Protein AF-A0A9J5W6U7-F1 (afdb_monomer_lite)

pLDDT: mean 76.3, std 18.85, range [38.78, 94.88]

Radius of gyration: 14.98 Å; chains: 1; bounding box: 28×40×34 Å

Structure (mmCIF, N/CA/C/O backbone):
data_AF-A0A9J5W6U7-F1
#
_entry.id   AF-A0A9J5W6U7-F1
#
loop_
_atom_site.group_PDB
_atom_site.id
_atom_site.type_symbol
_atom_site.label_atom_id
_atom_site.label_alt_id
_atom_site.label_comp_id
_atom_site.label_asym_id
_atom_site.label_entity_id
_atom_site.label_seq_id
_atom_site.pdbx_PDB_ins_code
_atom_site.Cartn_x
_atom_site.Cartn_y
_atom_site.Cartn_z
_atom_site.occupancy
_atom_site.B_iso_or_equiv
_atom_site.auth_seq_id
_atom_site.auth_comp_id
_atom_site.auth_asym_id
_atom_site.auth_atom_id
_atom_site.pdbx_PDB_model_num
ATOM 1 N N . MET A 1 1 ? 1.350 13.305 14.750 1.00 52.69 1 MET A N 1
ATOM 2 C CA . MET A 1 1 ? 0.993 14.728 14.522 1.00 52.69 1 MET A CA 1
ATOM 3 C C . MET A 1 1 ? 2.092 15.481 13.764 1.00 52.69 1 MET A C 1
ATOM 5 O O . MET A 1 1 ? 1.786 16.046 12.726 1.00 52.69 1 MET A O 1
ATOM 9 N N . VAL A 1 2 ? 3.366 15.421 14.181 1.00 38.78 2 VAL A N 1
ATOM 10 C CA . VAL A 1 2 ? 4.496 16.073 13.467 1.00 38.78 2 VAL A CA 1
ATOM 11 C C . VAL A 1 2 ? 4.754 15.476 12.076 1.00 38.78 2 VAL A C 1
ATOM 13 O O . VAL A 1 2 ? 4.885 16.210 11.104 1.00 38.78 2 VAL A O 1
ATOM 16 N N . ILE A 1 3 ? 4.717 14.145 11.957 1.00 43.97 3 ILE A N 1
ATOM 17 C CA . ILE A 1 3 ? 4.875 13.444 10.671 1.00 43.97 3 ILE A CA 1
ATOM 18 C C . ILE A 1 3 ? 3.741 13.813 9.701 1.00 43.97 3 ILE A C 1
ATOM 20 O O . ILE A 1 3 ? 3.991 14.069 8.533 1.00 43.97 3 ILE A O 1
ATOM 24 N N . LEU A 1 4 ? 2.509 13.956 10.196 1.00 44.91 4 LEU A N 1
ATOM 25 C CA . LEU A 1 4 ? 1.348 14.323 9.381 1.00 44.91 4 LEU A CA 1
ATOM 26 C C . LEU A 1 4 ? 1.482 15.738 8.781 1.00 44.91 4 LEU A C 1
ATOM 28 O O . LEU A 1 4 ? 1.204 15.929 7.603 1.00 44.91 4 LEU A O 1
ATOM 32 N N . ASN A 1 5 ? 1.987 16.710 9.549 1.00 42.62 5 ASN A N 1
ATOM 33 C CA . ASN A 1 5 ? 2.237 18.072 9.052 1.00 42.62 5 ASN A CA 1
ATOM 34 C C . ASN A 1 5 ? 3.455 18.171 8.121 1.00 42.62 5 ASN A C 1
ATOM 36 O O . ASN A 1 5 ? 3.476 19.020 7.228 1.00 42.62 5 ASN A O 1
ATOM 40 N N . MET A 1 6 ? 4.454 17.304 8.298 1.00 44.88 6 MET A N 1
ATOM 41 C CA . MET A 1 6 ? 5.582 17.185 7.369 1.00 44.88 6 MET A CA 1
ATOM 42 C C . MET A 1 6 ? 5.128 16.579 6.031 1.00 44.88 6 MET A C 1
ATOM 44 O O . MET A 1 6 ? 5.527 17.057 4.973 1.00 44.88 6 MET A O 1
ATOM 48 N N . LEU A 1 7 ? 4.220 15.599 6.079 1.00 49.00 7 LEU A N 1
ATOM 49 C CA . LEU A 1 7 ? 3.633 14.941 4.909 1.00 49.00 7 LEU A CA 1
ATOM 50 C C . LEU A 1 7 ? 2.658 15.849 4.138 1.00 49.00 7 LEU A C 1
ATOM 52 O O . LEU A 1 7 ? 2.702 15.866 2.912 1.00 49.00 7 LEU A O 1
ATOM 56 N N . ILE A 1 8 ? 1.848 16.666 4.825 1.00 53.81 8 ILE A N 1
ATOM 57 C CA . ILE A 1 8 ? 0.977 17.673 4.183 1.00 53.81 8 ILE A CA 1
ATOM 58 C C . ILE A 1 8 ? 1.811 18.774 3.505 1.00 53.81 8 ILE A C 1
ATOM 60 O O . ILE A 1 8 ? 1.503 19.186 2.387 1.00 53.81 8 ILE A O 1
ATOM 64 N N . ASN A 1 9 ? 2.906 19.221 4.132 1.00 41.72 9 ASN A N 1
ATOM 65 C CA . ASN A 1 9 ? 3.801 20.207 3.516 1.00 41.72 9 ASN A CA 1
ATOM 66 C C . ASN A 1 9 ? 4.562 19.652 2.304 1.00 41.72 9 ASN A C 1
ATOM 68 O O . ASN A 1 9 ? 4.786 20.399 1.353 1.00 41.72 9 ASN A O 1
ATOM 72 N N . LEU A 1 10 ? 4.928 18.363 2.300 1.00 48.88 10 LEU A N 1
ATOM 73 C CA . LEU A 1 10 ? 5.483 17.719 1.105 1.00 48.88 10 LEU A CA 1
ATOM 74 C C . LEU A 1 10 ? 4.435 17.573 -0.007 1.00 48.88 10 LEU A C 1
ATOM 76 O O . LEU A 1 10 ? 4.761 17.805 -1.168 1.00 48.88 10 LEU A O 1
ATOM 80 N N . ALA A 1 11 ? 3.183 17.252 0.337 1.00 51.25 11 ALA A N 1
ATOM 81 C CA . ALA A 1 11 ? 2.092 17.154 -0.632 1.00 51.25 11 ALA A CA 1
ATOM 82 C C . ALA A 1 11 ? 1.813 18.498 -1.332 1.00 51.25 11 ALA A C 1
ATOM 84 O O . ALA A 1 11 ? 1.666 18.524 -2.548 1.00 51.25 11 ALA A O 1
ATOM 85 N N . CYS A 1 12 ? 1.834 19.621 -0.600 1.00 47.53 12 CYS A N 1
ATOM 86 C CA . CYS A 1 12 ? 1.645 20.957 -1.185 1.00 47.53 12 CYS A CA 1
ATOM 87 C C . CYS A 1 12 ? 2.841 21.460 -2.014 1.00 47.53 12 CYS A C 1
ATOM 89 O O . CYS A 1 12 ? 2.647 22.238 -2.944 1.00 47.53 12 CYS A O 1
ATOM 91 N N . LYS A 1 13 ? 4.080 21.055 -1.697 1.00 47.09 13 LYS A N 1
ATOM 92 C CA . LYS A 1 13 ? 5.281 21.538 -2.410 1.00 47.09 13 LYS A CA 1
ATOM 93 C C . LYS A 1 13 ? 5.584 20.804 -3.719 1.00 47.09 13 LYS A C 1
ATOM 95 O O . LYS A 1 13 ? 6.405 21.295 -4.486 1.00 47.09 13 LYS A O 1
ATOM 100 N N . GLN A 1 14 ? 4.928 19.675 -3.989 1.00 46.00 14 GLN A N 1
ATOM 101 C CA . GLN A 1 14 ? 5.186 18.839 -5.169 1.00 46.00 14 GLN A CA 1
ATOM 102 C C . GLN A 1 14 ? 4.000 18.783 -6.154 1.00 46.00 14 GLN A C 1
ATOM 104 O O . GLN A 1 14 ? 3.923 17.865 -6.972 1.00 46.00 14 GLN A O 1
ATOM 109 N N . CYS A 1 15 ? 3.078 19.751 -6.091 1.00 47.06 15 CYS A N 1
ATOM 110 C CA . CYS A 1 15 ? 1.950 19.901 -7.015 1.00 47.06 15 CYS A CA 1
ATOM 111 C C . CYS A 1 15 ? 2.406 20.348 -8.416 1.00 47.06 15 CYS A C 1
ATOM 113 O O . CYS A 1 15 ? 2.090 21.458 -8.820 1.00 47.06 15 CYS A O 1
ATOM 115 N N . ASP A 1 16 ? 3.166 19.521 -9.142 1.00 43.72 16 ASP A N 1
ATOM 116 C CA . ASP A 1 16 ? 3.311 19.690 -10.601 1.00 43.72 16 ASP A CA 1
ATOM 117 C C . ASP A 1 16 ? 3.806 18.439 -11.354 1.00 4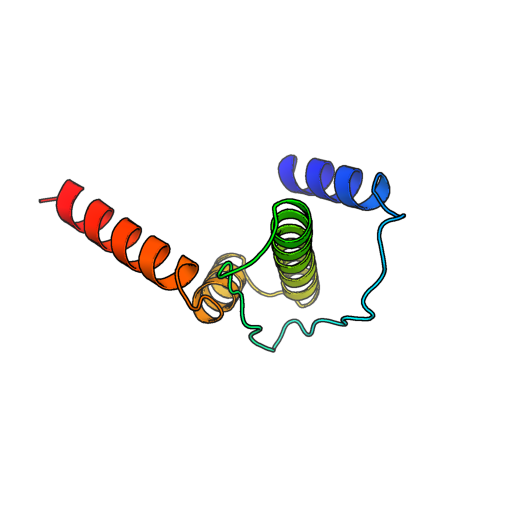3.72 16 ASP A C 1
ATOM 119 O O . ASP A 1 16 ? 4.558 18.518 -12.322 1.00 43.72 16 ASP A O 1
ATOM 123 N N . TRP A 1 17 ? 3.419 17.234 -10.917 1.00 44.50 17 TRP A N 1
ATOM 124 C CA . TRP A 1 17 ? 3.868 16.004 -11.582 1.00 44.50 17 TRP A CA 1
ATOM 125 C C . TRP A 1 17 ? 2.702 15.076 -11.927 1.00 44.50 17 TRP A C 1
ATOM 127 O O . TRP A 1 17 ? 2.296 14.239 -11.130 1.00 44.50 17 TRP A O 1
ATOM 137 N N . ASN A 1 18 ? 2.206 15.242 -13.160 1.00 43.00 18 ASN A N 1
ATOM 138 C CA . ASN A 1 18 ? 1.322 14.357 -13.930 1.00 43.00 18 ASN A CA 1
ATOM 139 C C . ASN A 1 18 ? 0.211 13.661 -13.136 1.00 43.00 18 ASN A C 1
ATOM 141 O O . ASN A 1 18 ? 0.309 12.499 -12.739 1.00 43.00 18 ASN A O 1
ATOM 145 N N . GLN A 1 19 ? -0.894 14.388 -13.018 1.00 43.84 19 GLN A N 1
ATOM 146 C CA . GLN A 1 19 ? -2.186 13.924 -12.544 1.00 43.84 19 GLN A CA 1
ATOM 147 C C . GLN A 1 19 ? -2.693 12.773 -13.435 1.00 43.84 19 GLN A C 1
ATOM 149 O O . GLN A 1 19 ? -3.341 12.977 -14.458 1.00 43.84 19 GLN A O 1
ATOM 154 N N . THR A 1 20 ? -2.403 11.532 -13.047 1.00 45.56 20 THR A N 1
ATOM 155 C CA . THR A 1 20 ? -3.346 10.451 -13.344 1.00 45.56 20 THR A CA 1
ATOM 156 C C . THR A 1 20 ? -4.557 10.715 -12.459 1.00 45.56 20 THR A C 1
ATOM 158 O O . THR A 1 20 ? -4.420 10.944 -11.259 1.00 45.56 20 THR A O 1
ATOM 161 N N . ASN A 1 21 ? -5.735 10.805 -13.068 1.00 49.59 21 ASN A N 1
ATOM 162 C CA . ASN A 1 21 ? -6.982 11.201 -12.417 1.00 49.59 21 ASN A CA 1
ATOM 163 C C . ASN A 1 21 ? -7.520 10.042 -11.549 1.00 49.59 21 ASN A C 1
ATOM 165 O O . ASN A 1 21 ? -8.588 9.495 -11.798 1.00 49.59 21 ASN A O 1
ATOM 169 N N . THR A 1 22 ? -6.724 9.574 -10.588 1.00 60.09 22 THR A N 1
ATOM 170 C CA . THR A 1 22 ? -7.078 8.476 -9.686 1.00 60.09 22 THR A CA 1
ATOM 171 C C . THR A 1 22 ? -7.744 9.032 -8.439 1.00 60.09 22 THR A C 1
ATOM 173 O O . THR A 1 22 ? -7.076 9.599 -7.575 1.00 60.09 22 THR A O 1
ATOM 176 N N . SER A 1 23 ? -9.062 8.857 -8.344 1.00 70.50 23 SER A N 1
ATOM 177 C CA . SER A 1 23 ? -9.799 9.016 -7.092 1.00 70.50 23 SER A CA 1
ATOM 178 C C . SER A 1 23 ? -9.686 7.739 -6.270 1.00 70.50 23 SER A C 1
ATOM 180 O O . SER A 1 23 ? -9.854 6.648 -6.813 1.00 70.50 23 SER A O 1
ATOM 182 N N . TYR A 1 24 ? -9.458 7.873 -4.969 1.00 82.25 24 TYR A N 1
ATO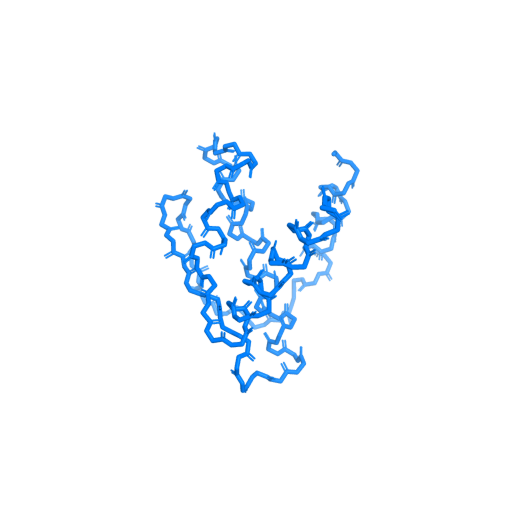M 183 C CA . TYR A 1 24 ? -9.484 6.747 -4.042 1.00 82.25 24 TYR A CA 1
ATOM 184 C C . TYR A 1 24 ? -10.742 6.790 -3.185 1.00 82.25 24 TYR A C 1
ATOM 186 O O . TYR A 1 24 ? -11.169 7.864 -2.761 1.00 82.25 24 TYR A O 1
ATOM 194 N N . SER A 1 25 ? -11.288 5.618 -2.882 1.00 86.81 25 SER A N 1
ATOM 195 C CA . SER A 1 25 ? -12.306 5.431 -1.855 1.00 86.81 25 SER A CA 1
ATOM 196 C C . SER A 1 25 ? -11.672 4.916 -0.565 1.00 86.81 25 SER A C 1
ATOM 198 O O . SER A 1 25 ? -10.830 4.024 -0.596 1.00 86.81 25 SER A O 1
ATOM 200 N N . GLY A 1 26 ? -12.111 5.430 0.586 1.00 83.81 26 GLY A N 1
ATOM 201 C CA . GLY A 1 26 ? -11.663 4.946 1.895 1.00 83.81 26 GLY A CA 1
ATOM 202 C C . GLY A 1 26 ? -12.242 3.584 2.305 1.00 83.81 26 GLY A C 1
ATOM 203 O O . GLY A 1 26 ? -11.932 3.093 3.388 1.00 83.81 26 GLY A O 1
ATOM 204 N N . SER A 1 27 ? -13.105 2.988 1.479 1.00 86.12 27 SER A N 1
ATOM 205 C CA . SER A 1 27 ? -13.720 1.676 1.718 1.00 86.12 27 SER A CA 1
ATOM 206 C C . SER A 1 27 ? -13.203 0.568 0.797 1.00 86.12 27 SER A C 1
ATOM 208 O O . SER A 1 27 ? -13.508 -0.599 1.033 1.00 86.12 27 SER A O 1
ATOM 210 N N . GLU A 1 28 ? -12.438 0.908 -0.240 1.00 91.00 28 GLU A N 1
ATOM 211 C CA . GLU A 1 28 ? -11.953 -0.039 -1.249 1.00 91.00 28 GLU A CA 1
ATOM 212 C C . GLU A 1 28 ? -10.489 -0.401 -1.014 1.00 91.00 28 GLU A C 1
ATOM 214 O O . GLU A 1 28 ? -9.727 0.406 -0.487 1.00 91.00 28 GLU A O 1
ATOM 219 N N . ILE A 1 29 ? -10.084 -1.602 -1.427 1.00 92.56 29 ILE A N 1
ATOM 220 C CA . ILE A 1 29 ? -8.687 -2.047 -1.406 1.00 92.56 29 ILE A CA 1
ATOM 221 C C . ILE A 1 29 ? -8.115 -1.860 -2.810 1.00 92.56 29 ILE A C 1
ATOM 223 O O . ILE A 1 29 ? -8.719 -2.292 -3.788 1.00 92.56 29 ILE A O 1
ATOM 227 N N . TYR A 1 30 ? -6.943 -1.236 -2.896 1.00 92.44 30 TYR A N 1
ATOM 228 C CA . TYR A 1 30 ? -6.225 -1.026 -4.152 1.00 92.44 30 TYR A CA 1
ATOM 229 C C . TYR A 1 30 ? -4.952 -1.854 -4.174 1.00 92.44 30 TYR A C 1
ATOM 231 O O . TYR A 1 30 ? -4.303 -2.020 -3.144 1.00 92.44 30 TYR A O 1
ATOM 239 N N . GLU A 1 31 ? -4.590 -2.341 -5.355 1.00 94.06 31 GLU A N 1
ATOM 240 C CA . GLU A 1 31 ? -3.373 -3.117 -5.541 1.00 94.06 31 GLU A CA 1
ATOM 241 C C . GLU A 1 31 ? -2.133 -2.229 -5.624 1.00 94.06 31 GLU A C 1
ATOM 243 O O . GLU A 1 31 ? -2.117 -1.170 -6.262 1.00 94.06 31 GLU A O 1
ATOM 248 N N . TRP A 1 32 ? -1.062 -2.720 -5.014 1.00 93.94 32 TRP A N 1
ATOM 249 C CA . TRP A 1 32 ? 0.240 -2.092 -4.998 1.00 93.94 32 TRP A CA 1
ATOM 250 C C . TRP A 1 32 ? 1.297 -3.101 -5.437 1.00 93.94 32 TRP A C 1
ATOM 252 O O . TRP A 1 32 ? 1.616 -4.038 -4.701 1.00 93.94 32 TRP A O 1
ATOM 262 N N . ASN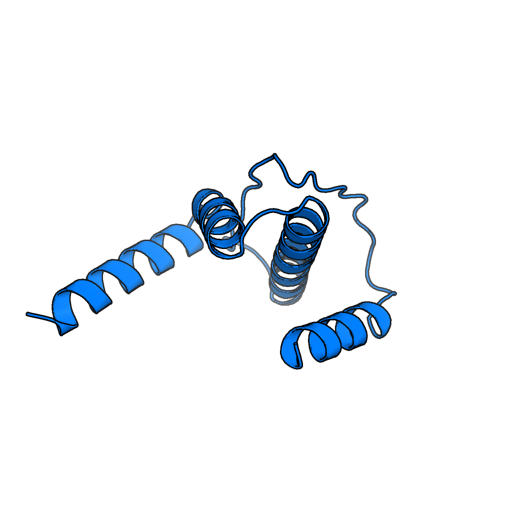 A 1 33 ? 1.840 -2.896 -6.636 1.00 91.62 33 ASN A N 1
ATOM 263 C CA . ASN A 1 33 ? 2.928 -3.701 -7.173 1.00 91.62 33 ASN A CA 1
ATOM 264 C C . ASN A 1 33 ? 4.135 -2.810 -7.498 1.00 91.62 33 ASN A C 1
ATOM 266 O O . ASN A 1 33 ? 3.970 -1.737 -8.077 1.00 91.62 33 ASN A O 1
ATOM 270 N N . LEU A 1 34 ? 5.330 -3.262 -7.118 1.00 89.50 34 LEU A N 1
ATOM 271 C CA . LEU A 1 34 ? 6.608 -2.617 -7.436 1.00 89.50 34 LEU A CA 1
ATOM 272 C C . LEU A 1 34 ? 7.281 -3.223 -8.675 1.00 89.50 34 LEU A C 1
ATOM 274 O O . LEU A 1 34 ? 8.239 -2.645 -9.189 1.00 89.50 34 LEU A O 1
ATOM 278 N N . ASP A 1 35 ? 6.804 -4.375 -9.146 1.00 91.00 35 ASP A N 1
ATOM 279 C CA . ASP A 1 35 ? 7.416 -5.109 -10.245 1.00 91.00 35 ASP A CA 1
ATOM 280 C C . ASP A 1 35 ? 7.507 -4.227 -11.494 1.00 91.00 35 ASP A C 1
ATOM 282 O O . ASP A 1 35 ? 6.539 -3.583 -11.901 1.00 91.00 35 ASP A O 1
ATOM 286 N N . SER A 1 36 ? 8.678 -4.227 -12.135 1.00 90.06 36 SER A N 1
ATOM 287 C CA . SER A 1 36 ? 8.955 -3.509 -13.390 1.00 90.06 36 SER A CA 1
ATOM 288 C C . SER A 1 36 ? 8.776 -1.980 -13.358 1.00 90.06 36 SER A C 1
ATOM 290 O O . SER A 1 36 ? 8.746 -1.350 -14.417 1.00 90.06 36 SER A O 1
ATOM 292 N N . LEU A 1 37 ? 8.697 -1.357 -12.175 1.00 88.12 37 LEU A N 1
ATOM 293 C CA . LEU A 1 37 ? 8.618 0.101 -12.048 1.00 88.12 37 LEU A CA 1
ATOM 294 C C . LEU A 1 37 ? 10.001 0.768 -12.074 1.00 88.12 37 LEU A C 1
ATOM 296 O O . LEU A 1 37 ? 10.952 0.302 -11.453 1.00 88.12 37 LEU A O 1
ATOM 300 N N . THR A 1 38 ? 10.092 1.914 -12.750 1.00 88.38 38 THR A N 1
ATOM 301 C CA . THR A 1 38 ? 11.241 2.837 -12.659 1.00 88.38 38 THR A CA 1
ATOM 302 C C . THR A 1 38 ? 11.226 3.628 -11.346 1.00 88.38 38 THR A C 1
ATOM 304 O O . THR A 1 38 ? 10.167 3.796 -10.742 1.00 88.38 38 THR A O 1
ATOM 307 N N . ASP A 1 39 ? 12.350 4.228 -10.944 1.00 84.50 39 ASP A N 1
ATOM 308 C CA . ASP A 1 39 ? 12.458 5.048 -9.717 1.00 84.50 39 ASP A CA 1
ATOM 309 C C . ASP A 1 39 ? 11.391 6.149 -9.612 1.00 84.50 39 ASP A C 1
ATOM 311 O O . ASP A 1 39 ? 10.789 6.385 -8.557 1.00 84.50 39 ASP A O 1
ATOM 315 N N . ARG A 1 40 ? 11.096 6.810 -10.737 1.00 82.56 40 ARG A N 1
ATOM 316 C CA . ARG A 1 40 ? 10.036 7.821 -10.797 1.00 82.56 40 ARG A CA 1
ATOM 317 C C . ARG A 1 40 ? 8.660 7.203 -10.544 1.00 82.56 40 ARG A C 1
ATOM 319 O O . ARG A 1 40 ? 7.855 7.785 -9.822 1.00 82.56 40 ARG A O 1
ATOM 326 N N . GLN A 1 41 ? 8.377 6.041 -11.126 1.00 82.75 41 GLN A N 1
ATOM 327 C CA . GLN A 1 41 ? 7.100 5.347 -10.939 1.00 82.75 41 GLN A CA 1
ATOM 328 C C . GLN A 1 41 ? 6.961 4.774 -9.526 1.00 82.75 41 GLN A C 1
ATOM 330 O O . GLN A 1 41 ? 5.873 4.849 -8.961 1.00 82.75 41 GLN A O 1
ATOM 335 N N . LEU A 1 42 ? 8.052 4.293 -8.927 1.00 84.94 42 LEU A N 1
ATOM 336 C CA . LEU A 1 42 ? 8.108 3.890 -7.521 1.00 84.94 42 LEU A CA 1
ATOM 337 C C . LEU A 1 42 ? 7.741 5.063 -6.604 1.00 84.94 42 LEU A C 1
ATOM 339 O O . LEU A 1 42 ? 6.885 4.928 -5.733 1.00 84.94 42 LEU A O 1
ATOM 343 N N . THR A 1 43 ? 8.307 6.246 -6.860 1.00 83.12 43 THR A N 1
ATOM 344 C CA . THR A 1 43 ? 7.995 7.470 -6.100 1.00 83.12 43 THR A CA 1
ATOM 345 C C . THR A 1 43 ? 6.511 7.835 -6.207 1.00 83.12 43 THR A C 1
ATOM 347 O O . THR A 1 43 ? 5.867 8.156 -5.207 1.00 83.12 43 THR A O 1
ATOM 350 N N . ILE A 1 44 ? 5.938 7.730 -7.410 1.00 82.56 44 ILE A N 1
ATOM 351 C CA . ILE A 1 44 ? 4.508 7.967 -7.643 1.00 82.56 44 ILE A CA 1
ATOM 352 C C . ILE A 1 44 ? 3.651 6.925 -6.913 1.00 82.56 44 ILE A C 1
ATOM 354 O O . ILE A 1 44 ? 2.645 7.289 -6.308 1.00 82.56 44 ILE A O 1
ATOM 358 N N . LEU A 1 45 ? 4.032 5.644 -6.931 1.00 87.12 45 LEU A N 1
ATOM 359 C CA . LEU A 1 45 ? 3.295 4.583 -6.240 1.00 87.12 45 LEU A CA 1
ATOM 360 C C . LEU A 1 45 ? 3.255 4.822 -4.725 1.00 87.12 45 LEU A C 1
ATOM 362 O O . LEU A 1 45 ? 2.187 4.738 -4.120 1.00 87.12 45 LEU A O 1
ATOM 366 N N . VAL A 1 46 ? 4.387 5.190 -4.122 1.00 85.56 46 VAL A N 1
ATOM 367 C CA . VAL A 1 46 ? 4.459 5.528 -2.691 1.00 85.56 46 VAL A CA 1
ATOM 368 C C . VAL A 1 46 ? 3.583 6.741 -2.376 1.00 85.56 46 VAL A C 1
ATOM 370 O O . VAL A 1 46 ? 2.828 6.734 -1.403 1.00 85.56 46 VAL A O 1
ATOM 373 N N . HIS A 1 47 ? 3.613 7.770 -3.226 1.00 82.44 47 HIS A N 1
ATOM 374 C CA . HIS A 1 47 ? 2.749 8.938 -3.064 1.00 82.44 47 HIS A CA 1
ATOM 375 C C . HIS A 1 47 ? 1.257 8.574 -3.145 1.00 82.44 47 HIS A C 1
ATOM 377 O O . HIS A 1 47 ? 0.438 9.070 -2.373 1.00 82.44 47 HIS A O 1
ATOM 383 N N . ARG A 1 48 ? 0.897 7.651 -4.038 1.00 84.69 48 ARG A N 1
ATOM 384 C CA . ARG A 1 48 ? -0.465 7.125 -4.189 1.00 84.69 48 ARG A CA 1
ATOM 385 C C . ARG A 1 48 ? -0.938 6.348 -2.954 1.00 84.69 48 ARG A C 1
ATOM 387 O O . ARG A 1 48 ? -2.063 6.571 -2.510 1.00 84.69 48 ARG A O 1
ATOM 394 N N . MET A 1 49 ? -0.089 5.514 -2.350 1.00 88.94 49 MET A N 1
ATOM 395 C CA . MET A 1 49 ? -0.395 4.853 -1.069 1.00 88.94 49 MET A CA 1
ATOM 396 C C . MET A 1 49 ? -0.641 5.870 0.055 1.00 88.94 49 MET A C 1
ATOM 398 O O . MET A 1 49 ? -1.567 5.706 0.849 1.00 88.94 49 MET A O 1
ATOM 402 N N . LEU A 1 50 ? 0.158 6.943 0.112 1.00 84.81 50 LEU A N 1
ATOM 403 C CA . LEU A 1 50 ? 0.007 8.024 1.096 1.00 84.81 50 LEU A CA 1
ATOM 404 C C . LEU A 1 50 ? -1.311 8.789 0.918 1.00 84.81 50 LEU A C 1
ATOM 406 O O . LEU A 1 50 ? -2.012 9.072 1.895 1.00 84.81 50 LEU A O 1
ATOM 410 N N . MET A 1 51 ? -1.676 9.093 -0.327 1.00 86.62 51 MET A N 1
ATOM 411 C CA . MET A 1 51 ? -2.965 9.703 -0.660 1.00 86.62 51 MET A CA 1
ATOM 412 C C . MET A 1 51 ? -4.131 8.804 -0.239 1.00 86.62 51 MET A C 1
ATOM 414 O O . MET A 1 51 ? -5.049 9.266 0.440 1.00 86.62 51 MET A O 1
ATOM 418 N N . TYR A 1 52 ? -4.064 7.510 -0.559 1.00 88.56 52 TYR A N 1
ATOM 419 C CA . TYR A 1 52 ? -5.058 6.526 -0.132 1.00 88.56 52 TYR A CA 1
ATOM 420 C C . TYR A 1 52 ? -5.192 6.463 1.398 1.00 88.56 52 TYR A C 1
ATOM 422 O O . TYR A 1 52 ? -6.306 6.527 1.920 1.00 88.56 52 TYR A O 1
ATOM 430 N N . ALA A 1 53 ? -4.076 6.424 2.133 1.00 88.25 53 ALA A N 1
ATOM 431 C CA . ALA A 1 53 ? -4.083 6.433 3.596 1.00 88.25 53 ALA A CA 1
ATOM 432 C C . ALA A 1 53 ? -4.767 7.688 4.162 1.00 88.25 53 ALA A C 1
ATOM 434 O O . ALA A 1 53 ? -5.552 7.601 5.107 1.00 88.25 53 ALA A O 1
ATOM 435 N N . THR A 1 54 ? -4.511 8.849 3.553 1.00 86.12 54 THR A N 1
ATOM 436 C CA . THR A 1 54 ? -5.118 10.131 3.945 1.00 86.12 54 THR A CA 1
ATOM 437 C C . THR A 1 54 ? -6.631 10.120 3.737 1.00 86.12 54 THR A C 1
ATOM 439 O O . THR A 1 54 ? -7.377 10.561 4.611 1.00 86.12 54 THR A O 1
ATOM 442 N N . ILE A 1 55 ? -7.099 9.556 2.622 1.00 85.88 55 ILE A N 1
ATOM 443 C CA . ILE A 1 55 ? -8.529 9.413 2.322 1.00 85.88 55 ILE A CA 1
ATOM 444 C C . ILE A 1 55 ? -9.195 8.410 3.267 1.00 85.88 55 ILE A C 1
ATOM 446 O O . ILE A 1 55 ? -10.267 8.676 3.802 1.00 85.88 55 ILE A O 1
ATOM 450 N N . CYS A 1 56 ? -8.550 7.282 3.558 1.00 86.50 56 CYS A N 1
ATOM 451 C CA . CYS A 1 56 ? -9.073 6.345 4.549 1.00 86.50 56 CYS A CA 1
ATOM 452 C C . CYS A 1 56 ? -9.183 6.998 5.933 1.00 86.50 56 CYS A C 1
ATOM 454 O O . CYS A 1 56 ? -10.150 6.774 6.660 1.00 86.50 56 CYS A O 1
ATOM 456 N N . LYS A 1 57 ? -8.207 7.837 6.294 1.00 86.88 57 LYS A N 1
ATOM 457 C CA . LYS A 1 57 ? -8.227 8.574 7.557 1.00 86.88 57 LYS A CA 1
ATOM 458 C C . LYS A 1 57 ? -9.350 9.611 7.602 1.00 86.88 57 LYS A C 1
ATOM 460 O O . LYS A 1 57 ? -9.965 9.762 8.655 1.00 86.88 57 LYS A O 1
ATOM 465 N N . SER A 1 58 ? -9.643 10.291 6.490 1.00 86.25 58 SER A N 1
ATOM 466 C CA . SER A 1 58 ? -10.710 11.302 6.429 1.00 86.25 58 SER A CA 1
ATOM 467 C C . SER A 1 58 ? -12.114 10.708 6.573 1.00 86.25 58 SER A C 1
ATOM 469 O O . SER A 1 58 ? -13.012 11.399 7.047 1.00 86.25 58 SER A O 1
ATOM 471 N N . VAL A 1 59 ? -12.294 9.419 6.260 1.00 89.44 59 VAL A N 1
ATOM 472 C CA . VAL A 1 59 ? -13.546 8.674 6.501 1.00 89.44 59 VAL A CA 1
ATOM 473 C C . VAL A 1 59 ? -13.571 7.937 7.850 1.00 89.44 59 VAL A C 1
ATOM 475 O O . VAL A 1 59 ? -14.356 7.012 8.040 1.00 89.44 59 VAL A O 1
ATOM 478 N N . ASN A 1 60 ? -12.735 8.352 8.808 1.00 90.88 60 ASN A N 1
ATOM 479 C CA . ASN A 1 60 ? -12.651 7.815 10.173 1.00 90.88 60 ASN A CA 1
ATOM 480 C C . ASN A 1 60 ? -12.176 6.355 10.297 1.00 90.88 60 ASN A C 1
ATOM 482 O O . ASN A 1 60 ? -12.427 5.714 11.323 1.00 90.88 60 ASN A O 1
ATOM 486 N N . ASN A 1 61 ? -11.430 5.817 9.325 1.00 88.88 61 ASN A N 1
ATOM 487 C CA . ASN A 1 61 ? -10.758 4.536 9.549 1.00 88.88 61 ASN A CA 1
ATOM 488 C C . ASN A 1 61 ? -9.658 4.666 10.617 1.00 88.88 61 ASN A C 1
ATOM 490 O O . ASN A 1 61 ? -8.915 5.651 10.688 1.00 88.88 61 ASN A O 1
ATOM 494 N N . THR A 1 62 ? -9.523 3.630 11.448 1.00 92.19 62 THR A N 1
ATOM 495 C CA . THR A 1 62 ? -8.428 3.543 12.425 1.00 92.19 62 THR A CA 1
ATOM 496 C C . THR A 1 62 ? -7.101 3.272 11.719 1.00 92.19 62 THR A C 1
ATOM 498 O O . THR A 1 62 ? -7.085 2.593 10.695 1.00 92.19 62 THR A O 1
ATOM 501 N N . ASP A 1 63 ? -5.975 3.712 12.290 1.00 90.06 63 ASP A N 1
ATOM 502 C CA . ASP A 1 63 ? -4.651 3.471 11.688 1.00 90.06 63 ASP A CA 1
ATOM 503 C C . ASP A 1 63 ? -4.389 1.973 11.478 1.00 90.06 63 ASP A C 1
ATOM 505 O O . ASP A 1 63 ? -3.881 1.559 10.440 1.00 90.06 63 ASP A O 1
ATOM 509 N N . LYS A 1 64 ? -4.853 1.133 12.413 1.00 91.44 64 LYS A N 1
ATOM 510 C CA . LYS A 1 64 ? -4.785 -0.329 12.296 1.00 91.44 64 LYS A CA 1
ATOM 511 C C . LYS A 1 64 ? -5.567 -0.851 11.089 1.00 91.44 64 LYS A C 1
ATOM 513 O O . LYS A 1 64 ? -5.102 -1.767 10.416 1.00 91.44 64 LYS A O 1
ATOM 518 N N . THR A 1 65 ? -6.750 -0.301 10.827 1.00 92.25 65 THR A N 1
ATOM 519 C CA . THR A 1 65 ? -7.571 -0.669 9.666 1.00 92.25 65 THR A CA 1
ATOM 520 C C . THR A 1 65 ? -6.896 -0.237 8.366 1.00 92.25 65 THR A C 1
ATOM 522 O O . THR A 1 65 ? -6.786 -1.045 7.451 1.00 92.25 65 THR A O 1
ATOM 525 N N . ILE A 1 66 ? -6.380 0.993 8.314 1.00 90.12 66 ILE A N 1
ATOM 526 C CA . ILE A 1 66 ? -5.697 1.546 7.136 1.00 90.12 66 ILE A CA 1
ATOM 527 C C . ILE A 1 66 ? -4.467 0.707 6.784 1.00 90.12 66 ILE A C 1
ATOM 529 O O . ILE A 1 66 ? -4.310 0.302 5.635 1.00 90.12 66 ILE A O 1
ATOM 533 N N . CYS A 1 67 ? -3.633 0.368 7.774 1.00 92.38 67 CYS A N 1
ATOM 534 C CA . CYS A 1 67 ? -2.481 -0.506 7.557 1.00 92.38 67 CYS A CA 1
ATOM 535 C C . CYS A 1 67 ? -2.908 -1.858 6.979 1.00 92.38 67 CYS A C 1
ATOM 537 O O . CYS A 1 67 ? -2.333 -2.309 5.994 1.00 92.38 67 CYS A O 1
ATOM 539 N N . LYS A 1 68 ? -3.949 -2.486 7.543 1.00 92.50 68 LYS A N 1
ATOM 540 C CA . LYS A 1 68 ? -4.470 -3.761 7.029 1.00 92.50 68 LYS A CA 1
ATOM 541 C C . LYS A 1 68 ? -4.958 -3.655 5.586 1.00 92.50 68 LYS A C 1
ATOM 543 O O . LYS A 1 68 ? -4.698 -4.565 4.812 1.00 92.50 68 LYS A O 1
ATOM 548 N N . MET A 1 69 ? -5.639 -2.568 5.227 1.00 93.62 69 MET A N 1
ATOM 549 C CA . MET A 1 69 ? -6.112 -2.335 3.859 1.00 93.62 69 MET A CA 1
ATOM 550 C C . MET A 1 69 ? -4.950 -2.164 2.873 1.00 93.62 69 MET A C 1
ATOM 552 O O . MET A 1 69 ? -4.965 -2.768 1.806 1.00 93.62 69 MET A O 1
ATOM 556 N N . ILE A 1 70 ? -3.917 -1.397 3.239 1.00 93.12 70 ILE A N 1
ATOM 557 C CA . ILE A 1 70 ? -2.721 -1.210 2.402 1.00 93.12 70 ILE A CA 1
ATOM 558 C C . ILE A 1 70 ? -1.980 -2.538 2.213 1.00 93.12 70 ILE A C 1
ATOM 560 O O . ILE A 1 70 ? -1.671 -2.902 1.082 1.00 93.12 70 ILE A O 1
ATOM 564 N N . ILE A 1 71 ? -1.759 -3.285 3.300 1.00 92.75 71 ILE A N 1
ATOM 565 C CA . ILE A 1 71 ? -1.092 -4.596 3.267 1.00 92.75 71 ILE A CA 1
ATOM 566 C C . ILE A 1 71 ? -1.886 -5.597 2.421 1.00 92.75 71 ILE A C 1
ATOM 568 O O . ILE A 1 71 ? -1.297 -6.3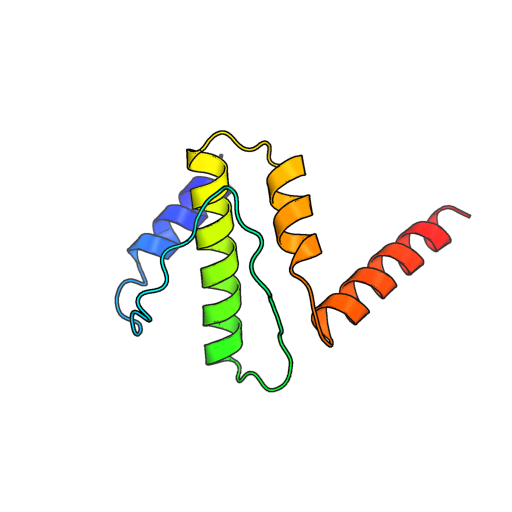55 1.655 1.00 92.75 71 ILE A O 1
ATOM 572 N N . ALA A 1 72 ? -3.219 -5.593 2.521 1.00 94.75 72 ALA A N 1
ATOM 573 C CA . ALA A 1 72 ? -4.075 -6.461 1.713 1.00 94.75 72 ALA A CA 1
ATOM 574 C C . ALA A 1 72 ? -3.946 -6.190 0.205 1.00 94.75 72 ALA A C 1
ATOM 576 O O . ALA A 1 72 ? -4.176 -7.093 -0.593 1.00 94.75 72 ALA A O 1
ATOM 577 N N . GLY A 1 73 ? -3.550 -4.973 -0.176 1.00 94.38 73 GLY A N 1
ATOM 578 C CA . GLY A 1 73 ? -3.262 -4.594 -1.554 1.00 94.38 73 GLY A CA 1
ATOM 579 C C . GLY A 1 73 ? -1.872 -4.989 -2.058 1.00 94.38 73 GLY A C 1
ATOM 580 O O . GLY A 1 73 ? -1.592 -4.820 -3.242 1.00 94.38 73 GLY A O 1
ATOM 581 N N . PHE A 1 74 ? -0.967 -5.478 -1.203 1.00 94.88 74 PHE A N 1
ATOM 582 C CA . PHE A 1 74 ? 0.383 -5.845 -1.636 1.00 94.88 74 PHE A CA 1
ATOM 583 C C . PHE A 1 74 ? 0.360 -7.065 -2.556 1.00 94.88 74 PHE A C 1
ATOM 585 O O . PHE A 1 74 ? -0.174 -8.123 -2.212 1.00 94.88 74 PHE A O 1
ATOM 592 N N . THR A 1 75 ? 1.017 -6.930 -3.706 1.00 94.31 75 THR A N 1
ATOM 593 C CA . THR A 1 75 ? 1.178 -7.985 -4.716 1.00 94.31 75 THR A CA 1
ATOM 594 C C . THR A 1 75 ? 2.632 -8.043 -5.206 1.00 94.31 75 THR A C 1
ATOM 596 O O . THR A 1 75 ? 3.458 -7.213 -4.816 1.00 94.31 75 THR A O 1
ATOM 599 N N . GLY A 1 76 ? 2.974 -9.052 -6.013 1.00 93.38 76 GLY A N 1
ATOM 600 C CA . GLY A 1 76 ? 4.303 -9.167 -6.627 1.00 93.38 76 GLY A CA 1
ATOM 601 C C . GLY A 1 76 ? 5.452 -9.263 -5.617 1.00 93.38 76 GLY A C 1
ATOM 602 O O . GLY A 1 76 ? 5.299 -9.828 -4.526 1.00 93.38 76 GLY A O 1
ATOM 603 N N . GLN A 1 77 ? 6.608 -8.681 -5.957 1.00 89.69 77 GLN A N 1
ATOM 604 C CA . GLN A 1 77 ? 7.776 -8.655 -5.063 1.00 89.69 77 GLN A CA 1
ATOM 605 C C . GLN A 1 77 ? 7.502 -7.945 -3.735 1.00 89.69 77 GLN A C 1
ATOM 607 O O . GLN A 1 77 ? 8.057 -8.341 -2.710 1.00 89.69 77 GLN A O 1
ATOM 612 N N . LEU A 1 78 ? 6.623 -6.938 -3.723 1.00 91.06 78 LEU A N 1
ATOM 613 C CA . LEU A 1 78 ? 6.268 -6.220 -2.498 1.00 91.06 78 LEU A CA 1
ATOM 614 C C . LEU A 1 78 ? 5.598 -7.149 -1.480 1.00 91.06 78 LEU A C 1
ATOM 616 O O . LEU A 1 78 ? 5.925 -7.107 -0.293 1.00 91.06 78 LEU A O 1
ATOM 620 N N . ARG A 1 79 ? 4.708 -8.032 -1.947 1.00 91.19 79 ARG A N 1
ATOM 621 C CA . ARG A 1 79 ? 4.089 -9.042 -1.085 1.00 91.19 79 ARG A CA 1
ATOM 622 C C . ARG A 1 79 ? 5.114 -10.040 -0.554 1.00 91.19 79 ARG A C 1
ATOM 624 O O . ARG A 1 79 ? 5.116 -10.322 0.639 1.00 91.19 79 ARG A O 1
ATOM 631 N N . GLY A 1 80 ? 6.007 -10.522 -1.419 1.00 90.12 80 GLY A N 1
ATOM 632 C CA . GLY A 1 80 ? 7.077 -11.437 -1.015 1.00 90.12 80 GLY A CA 1
ATOM 633 C C . GLY A 1 80 ? 8.009 -10.833 0.040 1.00 90.12 80 GLY A C 1
ATOM 634 O O . GLY A 1 80 ? 8.351 -11.494 1.017 1.00 90.12 80 GLY A O 1
ATOM 635 N N . TRP A 1 81 ? 8.380 -9.558 -0.107 1.00 90.25 81 TRP A N 1
ATOM 636 C CA . TRP A 1 81 ? 9.188 -8.846 0.887 1.00 90.25 81 TRP A CA 1
ATOM 637 C C . TRP A 1 81 ? 8.472 -8.725 2.237 1.00 90.25 81 TRP A C 1
ATOM 639 O O . TRP A 1 81 ? 9.073 -8.997 3.278 1.00 90.25 81 TRP A O 1
ATOM 649 N N . TRP A 1 82 ? 7.184 -8.379 2.221 1.00 90.81 82 TRP A N 1
ATOM 650 C CA . TRP A 1 82 ? 6.370 -8.274 3.431 1.00 90.81 82 TRP A CA 1
ATOM 651 C C . TRP A 1 82 ? 6.246 -9.606 4.187 1.00 90.81 82 TRP A C 1
ATOM 653 O O . TRP A 1 82 ? 6.451 -9.652 5.401 1.00 90.81 82 TRP A O 1
ATOM 663 N N . ASP A 1 83 ? 5.959 -10.696 3.472 1.00 89.12 83 ASP A N 1
ATOM 664 C CA . ASP A 1 83 ? 5.804 -12.027 4.069 1.00 89.12 83 ASP A CA 1
ATOM 665 C C . ASP A 1 83 ? 7.135 -12.532 4.670 1.00 89.12 83 ASP A C 1
ATOM 667 O O . ASP A 1 83 ? 7.154 -13.133 5.751 1.00 89.12 83 ASP A O 1
ATOM 671 N N . ASN A 1 84 ? 8.265 -12.224 4.021 1.00 89.06 84 ASN A N 1
ATOM 672 C CA . ASN A 1 84 ? 9.600 -12.533 4.540 1.00 89.06 84 ASN A CA 1
ATOM 673 C C . ASN A 1 84 ? 9.915 -11.753 5.822 1.00 89.06 84 ASN A C 1
ATOM 675 O O . ASN A 1 84 ? 10.374 -12.353 6.792 1.00 89.06 84 ASN A O 1
ATOM 679 N N . TYR A 1 85 ? 9.639 -10.445 5.850 1.00 83.81 85 TYR A N 1
ATOM 680 C CA . TYR A 1 85 ? 9.867 -9.599 7.026 1.00 83.81 85 TYR A CA 1
ATOM 681 C C . TYR A 1 85 ? 9.129 -10.135 8.262 1.00 83.81 85 TYR A C 1
ATOM 683 O O . TYR A 1 85 ? 9.733 -10.330 9.316 1.00 83.81 85 TYR A O 1
ATOM 691 N N . MET A 1 86 ? 7.845 -10.470 8.103 1.00 79.62 86 MET A N 1
ATOM 692 C CA . MET A 1 86 ? 7.021 -11.044 9.174 1.00 79.62 86 MET A CA 1
ATOM 693 C C . MET A 1 86 ? 7.534 -12.403 9.660 1.00 79.62 86 MET A C 1
ATOM 695 O O . MET A 1 86 ? 7.488 -12.704 10.853 1.00 79.62 86 MET A O 1
ATOM 699 N N . SER A 1 87 ? 8.056 -13.221 8.745 1.00 75.75 87 SER A N 1
ATOM 700 C CA . SER A 1 87 ? 8.651 -14.517 9.083 1.00 75.75 87 SER A CA 1
ATOM 701 C C . SER A 1 87 ? 9.977 -14.361 9.836 1.00 75.75 87 SER A C 1
ATOM 703 O O . SER A 1 87 ? 10.278 -15.145 10.735 1.00 75.75 87 SER A O 1
ATOM 705 N N . THR A 1 88 ? 10.775 -13.340 9.505 1.00 70.88 88 THR A N 1
ATOM 706 C CA . THR A 1 88 ? 12.010 -13.016 10.230 1.00 70.88 88 THR A CA 1
ATOM 707 C C . THR A 1 88 ? 11.720 -12.495 11.636 1.00 70.88 88 THR A C 1
ATOM 709 O O . THR A 1 88 ? 12.350 -12.972 12.577 1.00 70.88 88 THR A O 1
ATOM 712 N N . GLU A 1 89 ? 10.742 -11.600 11.816 1.00 61.69 89 GLU A N 1
ATOM 713 C CA . GLU A 1 89 ? 10.357 -11.123 13.154 1.00 61.69 89 GLU A CA 1
ATOM 714 C C . GLU A 1 89 ? 9.898 -12.272 14.060 1.00 61.69 89 GLU A C 1
ATOM 716 O O . GLU A 1 89 ? 10.322 -12.345 15.211 1.00 61.69 89 GLU A O 1
ATOM 721 N N . ALA A 1 90 ? 9.108 -13.217 13.540 1.00 60.06 90 ALA A N 1
ATOM 722 C CA . ALA A 1 90 ? 8.665 -14.387 14.299 1.00 60.06 90 ALA A CA 1
ATOM 723 C C . ALA A 1 90 ? 9.829 -15.278 14.779 1.00 60.06 90 ALA A C 1
ATOM 725 O O . ALA A 1 90 ? 9.750 -15.871 15.853 1.00 60.06 90 ALA A O 1
ATOM 726 N N . ASN A 1 91 ? 10.923 -15.347 14.016 1.00 56.25 91 ASN A N 1
ATOM 727 C CA . ASN A 1 91 ? 12.108 -16.130 14.371 1.00 56.25 91 ASN A CA 1
ATOM 728 C C . ASN A 1 91 ? 13.057 -15.411 15.344 1.00 56.25 91 ASN A C 1
ATOM 730 O O . ASN A 1 91 ? 13.885 -16.073 15.958 1.00 56.25 91 ASN A O 1
ATOM 734 N N . CYS A 1 92 ? 12.951 -14.090 15.515 1.00 55.16 92 CYS A N 1
ATOM 735 C CA . CYS A 1 92 ? 13.765 -13.335 16.478 1.00 55.16 92 CYS A CA 1
ATOM 736 C 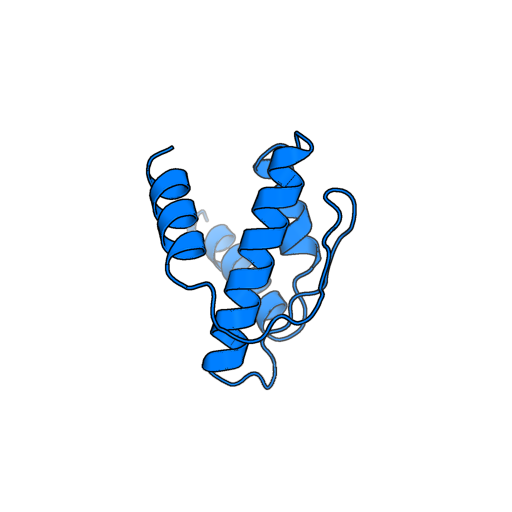C . CYS A 1 92 ? 13.236 -13.392 17.926 1.00 55.16 92 CYS A C 1
ATOM 738 O O . CYS A 1 92 ? 13.892 -12.866 18.824 1.00 55.16 92 CYS A O 1
ATOM 740 N N . TYR A 1 93 ? 12.075 -14.015 18.159 1.00 49.31 93 TYR A N 1
ATOM 741 C CA . TYR A 1 93 ? 11.477 -14.212 19.488 1.00 49.31 93 TYR A CA 1
ATOM 742 C C . TYR A 1 93 ? 11.484 -15.679 19.964 1.00 49.31 93 TYR A C 1
ATOM 744 O O . TYR A 1 93 ? 10.838 -15.978 20.970 1.00 49.31 93 TYR A O 1
ATOM 752 N N . ASN A 1 94 ? 12.199 -16.573 19.266 1.00 45.47 94 ASN A N 1
ATOM 753 C CA . ASN A 1 94 ? 12.411 -17.974 19.658 1.00 45.47 94 ASN A CA 1
ATOM 754 C C . ASN A 1 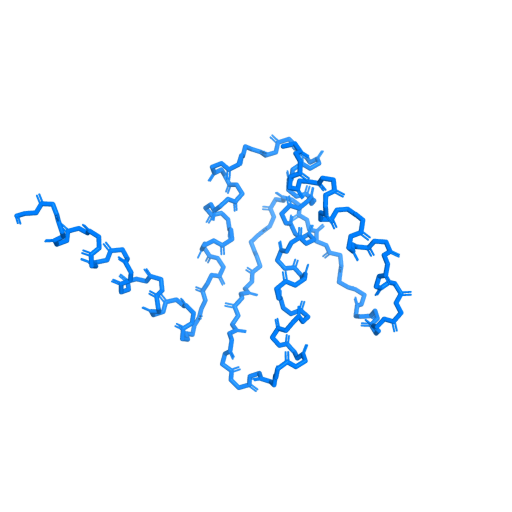94 ? 13.830 -18.205 20.181 1.00 45.47 94 ASN A C 1
ATOM 756 O O . ASN A 1 94 ? 14.782 -17.734 19.519 1.00 45.47 94 ASN A O 1
#

Organism: Solanum commersonii (NCBI:txid4109)

Secondary structure (DSSP, 8-state):
-HHHHHHHHHHHHT--S--------TTS---B--TT--HHHHHHHHHHHHHHHHHHHHTT--HHHHHHHHHHTB-HHHHHHHHHHHHHHHHTT-

Sequence (94 aa):
MVILNMLINLACKQCDWNQTNTSYSGSEIYEWNLDSLTDRQLTILVHRMLMYATICKSVNNTDKTICKMIIAGFTGQLRGWWDNYMSTEANCYN

Foldseek 3Di:
DVVVVVLVVVVVVPPPPDDPPDDEALVDAAAQDPPPDDPVVVVVSVVVLVVNLVNVVVVPDDPVRSVVSPLVRYDDVRVVVVVVVVVVVVVVVD

InterPro domains:
  IPR056648 Domain of unknown function DUF7746 [PF24925] (24-90)